Protein AF-A0A1Y1SYH8-F1 (afdb_monomer)

Structure (mmCIF, N/CA/C/O backbone):
data_AF-A0A1Y1SYH8-F1
#
_entry.id   AF-A0A1Y1SYH8-F1
#
loop_
_atom_site.group_PDB
_atom_site.id
_atom_site.type_symbol
_atom_site.label_atom_id
_atom_site.label_alt_id
_atom_site.label_comp_id
_atom_site.label_asym_id
_atom_site.label_entity_id
_atom_site.label_seq_id
_atom_site.pdbx_PDB_ins_code
_atom_site.Cartn_x
_atom_site.Cartn_y
_atom_site.Cartn_z
_atom_site.occupancy
_atom_site.B_iso_or_equiv
_atom_site.auth_seq_id
_atom_site.auth_comp_id
_atom_site.auth_asym_id
_atom_site.auth_atom_id
_atom_site.pdbx_PDB_model_num
ATOM 1 N N . MET A 1 1 ? 45.692 -41.506 -23.619 1.00 53.19 1 MET A N 1
ATOM 2 C CA . MET A 1 1 ? 46.155 -40.325 -22.859 1.00 53.19 1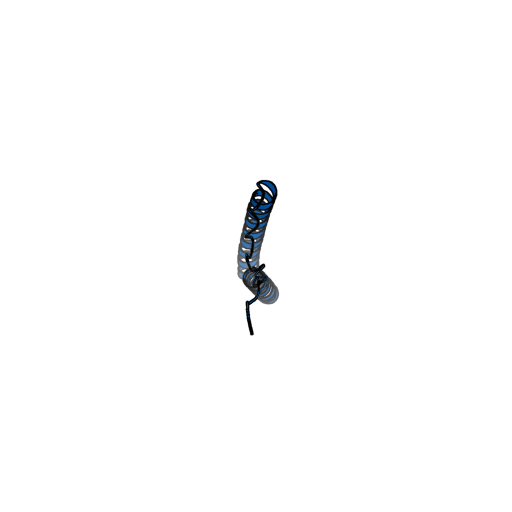 MET A CA 1
ATOM 3 C C . MET A 1 1 ? 46.215 -39.136 -23.811 1.00 53.19 1 MET A C 1
ATOM 5 O O . MET A 1 1 ? 46.910 -39.246 -24.808 1.00 53.19 1 MET A O 1
ATOM 9 N N . GLY A 1 2 ? 45.496 -38.049 -23.494 1.00 51.19 2 GLY A N 1
ATOM 10 C CA . GLY A 1 2 ? 45.645 -36.705 -24.087 1.00 51.19 2 GLY A CA 1
ATOM 11 C C . GLY A 1 2 ? 44.641 -36.319 -25.196 1.00 51.19 2 GLY A C 1
ATOM 12 O O . GLY A 1 2 ? 44.305 -37.187 -25.997 1.00 51.19 2 GLY A O 1
ATOM 13 N N . PRO A 1 3 ? 44.208 -35.041 -25.315 1.00 53.75 3 PRO A N 1
ATOM 14 C CA . PRO A 1 3 ? 44.185 -33.935 -24.350 1.00 53.75 3 PRO A CA 1
ATOM 15 C C . PRO A 1 3 ? 42.746 -33.489 -23.991 1.00 53.75 3 PRO A C 1
ATOM 17 O O . PRO A 1 3 ? 41.754 -33.927 -24.567 1.00 53.75 3 PRO A O 1
ATOM 20 N N . GLY A 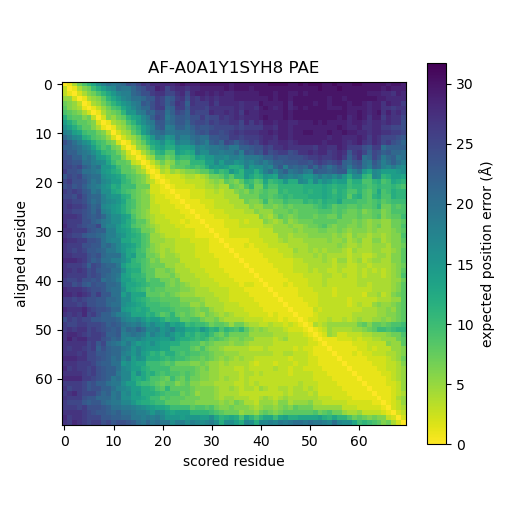1 4 ? 42.640 -32.655 -22.957 1.00 56.56 4 GLY A N 1
ATOM 21 C CA . GLY A 1 4 ? 41.389 -32.287 -22.299 1.00 56.56 4 GLY A CA 1
ATOM 22 C C . GLY A 1 4 ? 40.486 -31.281 -23.030 1.00 56.56 4 GLY A C 1
ATOM 23 O O . GLY A 1 4 ? 40.896 -30.536 -23.911 1.00 56.56 4 GLY A O 1
ATOM 24 N N . LYS A 1 5 ? 39.233 -31.306 -22.562 1.00 64.38 5 LYS A N 1
ATOM 25 C CA . LYS A 1 5 ? 38.047 -30.456 -22.782 1.00 64.38 5 LYS A CA 1
ATOM 26 C C . LYS A 1 5 ? 38.269 -29.035 -23.338 1.00 64.38 5 LYS A C 1
ATOM 28 O O . LYS A 1 5 ? 39.101 -28.306 -22.807 1.00 64.38 5 LYS A O 1
ATOM 33 N N . PRO A 1 6 ? 37.292 -28.506 -24.094 1.00 56.81 6 PRO A N 1
ATOM 34 C CA . PRO A 1 6 ? 36.767 -27.174 -23.845 1.00 56.81 6 PRO A CA 1
ATOM 35 C C . PRO A 1 6 ? 35.672 -27.257 -22.768 1.00 56.81 6 PRO A C 1
ATOM 37 O O . PRO A 1 6 ? 34.593 -27.812 -22.972 1.00 56.81 6 PRO A O 1
ATOM 40 N N . ASN A 1 7 ? 35.973 -26.719 -21.585 1.00 57.47 7 ASN A N 1
ATOM 41 C CA . ASN A 1 7 ? 34.998 -26.423 -20.535 1.00 57.47 7 ASN A CA 1
ATOM 42 C C . ASN A 1 7 ? 33.888 -25.520 -21.102 1.00 57.47 7 ASN A C 1
ATOM 44 O O . ASN A 1 7 ? 34.101 -24.324 -21.293 1.00 57.47 7 ASN A O 1
ATOM 48 N N . HIS A 1 8 ? 32.692 -26.063 -21.318 1.00 53.41 8 HIS A N 1
ATOM 49 C CA . HIS A 1 8 ? 31.503 -25.253 -21.557 1.00 53.41 8 HIS A CA 1
ATOM 50 C C . HIS A 1 8 ? 31.079 -24.618 -20.224 1.00 53.41 8 HIS A C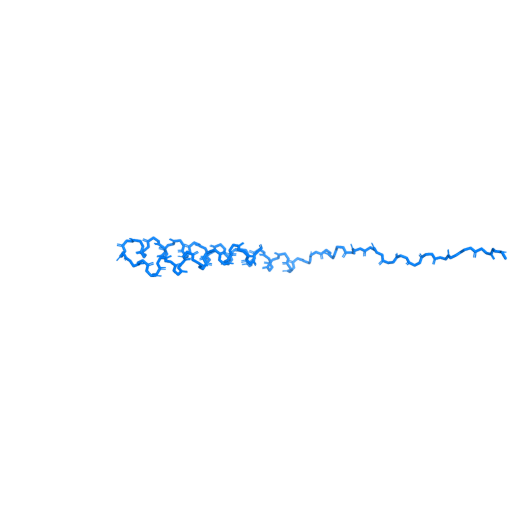 1
ATOM 52 O O . HIS A 1 8 ? 30.423 -25.254 -19.402 1.00 53.41 8 HIS A O 1
ATOM 58 N N . LYS A 1 9 ? 31.501 -23.375 -19.969 1.00 61.72 9 LYS A N 1
ATOM 59 C CA . LYS A 1 9 ? 30.944 -22.541 -18.896 1.00 61.72 9 LYS A CA 1
ATOM 60 C C . LYS A 1 9 ? 30.114 -21.412 -19.510 1.00 61.72 9 LYS A C 1
ATOM 62 O O . LYS A 1 9 ? 30.677 -20.356 -19.788 1.00 61.72 9 LYS A O 1
ATOM 67 N N . PRO A 1 10 ? 28.790 -21.550 -19.661 1.00 62.16 10 PRO A N 1
ATOM 68 C CA . PRO A 1 10 ? 27.920 -20.402 -19.796 1.00 62.16 10 PRO A CA 1
ATOM 69 C C . PRO A 1 10 ? 27.415 -20.062 -18.393 1.00 62.16 10 PRO A C 1
ATOM 71 O O . PRO A 1 10 ? 26.295 -20.383 -18.020 1.00 62.16 10 PRO A O 1
ATOM 74 N N . SER A 1 11 ? 28.262 -19.459 -17.563 1.00 58.19 11 SER A N 1
ATOM 75 C CA . SER A 1 11 ? 27.798 -18.870 -16.300 1.00 58.19 11 SER A CA 1
ATOM 76 C C . SER A 1 11 ? 28.156 -17.392 -16.24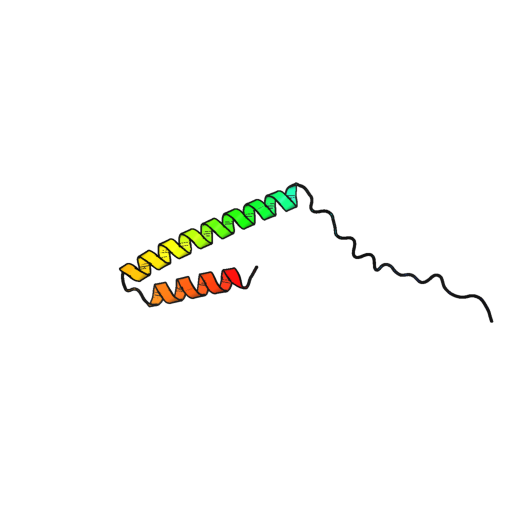0 1.00 58.19 11 SER A C 1
ATOM 78 O O . SER A 1 11 ? 28.589 -16.874 -15.215 1.00 58.19 11 SER A O 1
ATOM 80 N N . GLY A 1 12 ? 27.993 -16.712 -17.373 1.00 51.47 12 GLY A N 1
ATOM 81 C CA . GLY A 1 12 ? 27.758 -15.281 -17.370 1.00 51.47 12 GLY A CA 1
ATOM 82 C C . GLY A 1 12 ? 26.289 -15.079 -17.037 1.00 51.47 12 GLY A C 1
ATOM 83 O O . GLY A 1 12 ? 25.437 -15.229 -17.907 1.00 51.47 12 GLY A O 1
ATOM 84 N N . ILE A 1 13 ? 25.973 -14.769 -15.780 1.00 56.62 13 ILE A N 1
ATOM 85 C CA . ILE A 1 13 ? 24.690 -14.142 -15.458 1.00 56.62 13 ILE A CA 1
ATOM 86 C C . ILE A 1 13 ? 24.751 -12.774 -16.140 1.00 56.62 13 ILE A C 1
ATOM 88 O O . ILE A 1 13 ? 25.276 -11.813 -15.579 1.00 56.62 13 ILE A O 1
ATOM 92 N N . TYR A 1 14 ? 24.313 -12.704 -17.397 1.00 57.44 14 TYR A N 1
ATOM 93 C CA . TYR A 1 14 ? 24.178 -11.445 -18.110 1.00 57.44 14 TYR A CA 1
ATOM 94 C C . TYR A 1 14 ? 23.134 -10.633 -17.347 1.00 57.44 14 TYR A C 1
ATOM 96 O O . TYR A 1 14 ? 21.934 -10.888 -17.447 1.00 57.44 14 TYR A O 1
ATOM 104 N N . LYS A 1 15 ? 23.591 -9.677 -16.529 1.00 60.56 15 LYS A N 1
ATOM 105 C CA . LYS A 1 15 ? 22.722 -8.644 -15.969 1.00 60.56 15 LYS A CA 1
ATOM 106 C C . LYS A 1 15 ? 22.162 -7.875 -17.160 1.00 60.56 15 LYS A C 1
ATOM 108 O O . LYS A 1 15 ? 22.860 -7.055 -17.751 1.00 60.56 15 LYS A O 1
ATOM 113 N N . ARG A 1 16 ? 20.936 -8.213 -17.565 1.00 67.94 16 ARG A N 1
ATOM 114 C CA . ARG A 1 16 ? 20.211 -7.506 -18.620 1.00 67.94 16 ARG A CA 1
ATOM 115 C C . ARG A 1 16 ? 20.171 -6.031 -18.230 1.00 67.94 16 ARG A C 1
ATOM 117 O O . ARG A 1 16 ? 19.735 -5.703 -17.129 1.00 67.94 16 ARG A O 1
ATOM 124 N N . ALA A 1 17 ? 20.671 -5.162 -19.103 1.00 68.12 17 ALA A N 1
ATOM 125 C CA . ALA A 1 17 ? 20.545 -3.729 -18.899 1.00 68.12 17 ALA A CA 1
ATOM 126 C C . ALA A 1 17 ? 19.048 -3.382 -18.906 1.00 68.12 17 ALA A C 1
ATOM 128 O O . ALA A 1 17 ? 18.363 -3.683 -19.887 1.00 68.12 17 ALA A O 1
ATOM 129 N N . GLU A 1 18 ? 18.545 -2.805 -17.809 1.00 67.44 18 GLU A N 1
ATOM 130 C CA . GLU A 1 18 ? 17.176 -2.287 -17.749 1.00 67.44 18 GLU A CA 1
ATOM 131 C C . GLU A 1 18 ? 16.985 -1.287 -18.894 1.00 67.44 18 GLU A C 1
ATOM 133 O O . GLU A 1 18 ? 17.728 -0.313 -19.055 1.00 67.44 18 GLU A O 1
ATOM 138 N N . THR A 1 19 ? 15.976 -1.534 -19.715 1.00 78.69 19 THR A N 1
ATOM 139 C CA . THR A 1 19 ? 15.550 -0.612 -20.758 1.00 78.69 19 THR A CA 1
ATOM 140 C C . THR A 1 19 ? 15.004 0.672 -20.126 1.00 78.69 19 THR A C 1
ATOM 142 O O . THR A 1 19 ? 14.488 0.689 -19.007 1.00 78.69 19 THR A O 1
ATOM 145 N N . ARG A 1 20 ? 15.039 1.786 -20.869 1.00 74.31 20 ARG A N 1
ATOM 146 C CA . ARG A 1 20 ? 14.454 3.067 -20.421 1.00 74.31 20 ARG A CA 1
ATOM 147 C C . ARG A 1 20 ? 12.970 2.937 -20.037 1.00 74.31 20 ARG A C 1
ATOM 149 O O . ARG A 1 20 ? 12.488 3.710 -19.212 1.00 74.31 20 ARG A O 1
ATOM 156 N N . GLN A 1 21 ? 12.252 1.985 -20.637 1.00 76.06 21 GLN A N 1
ATOM 157 C CA . GLN A 1 21 ? 10.862 1.672 -20.304 1.00 76.06 21 GLN A CA 1
ATOM 158 C C . GLN A 1 21 ? 10.736 0.942 -18.961 1.00 76.06 21 GLN A C 1
ATOM 160 O O . GLN A 1 21 ? 9.910 1.350 -18.151 1.00 76.06 21 GLN A O 1
ATOM 165 N N . GLU A 1 22 ? 11.575 -0.062 -18.688 1.00 78.56 22 GLU A N 1
ATOM 166 C CA . GLU A 1 22 ? 11.594 -0.776 -17.400 1.00 78.56 22 GLU A CA 1
ATOM 167 C C . GLU A 1 22 ? 11.927 0.174 -16.243 1.00 78.56 22 GLU A C 1
ATOM 169 O O . GLU A 1 22 ? 11.235 0.170 -15.225 1.00 78.56 22 GLU A O 1
ATOM 174 N N . ARG A 1 23 ? 12.892 1.083 -16.439 1.00 79.31 23 ARG A N 1
ATOM 175 C CA . ARG A 1 23 ? 13.229 2.097 -15.430 1.00 79.31 23 ARG A CA 1
ATOM 176 C C . ARG A 1 23 ? 12.058 3.038 -15.136 1.00 79.31 23 ARG A C 1
ATOM 178 O O . ARG A 1 23 ? 11.724 3.264 -13.978 1.00 79.31 23 ARG A O 1
ATOM 185 N N . ARG A 1 24 ? 11.379 3.537 -16.177 1.00 76.56 24 ARG A N 1
ATOM 186 C CA . ARG A 1 24 ? 10.174 4.376 -16.022 1.00 76.56 24 ARG A CA 1
ATOM 187 C C . ARG A 1 24 ? 9.027 3.626 -15.348 1.00 76.56 24 ARG A C 1
ATOM 189 O O . ARG A 1 24 ? 8.319 4.213 -14.537 1.00 76.56 24 ARG A O 1
ATOM 196 N N . ALA A 1 25 ? 8.835 2.349 -15.673 1.00 81.69 25 ALA A N 1
ATOM 197 C CA . ALA A 1 25 ? 7.815 1.516 -15.044 1.00 81.69 25 ALA A CA 1
ATOM 198 C C . ALA A 1 25 ? 8.107 1.311 -13.552 1.00 81.69 25 ALA A C 1
ATOM 200 O O . ALA A 1 25 ? 7.190 1.384 -12.737 1.00 81.69 25 ALA A O 1
ATOM 201 N N . ARG A 1 26 ? 9.381 1.133 -13.187 1.00 80.75 26 ARG A N 1
ATOM 202 C CA . ARG A 1 26 ? 9.828 1.028 -11.796 1.00 80.75 26 ARG A CA 1
ATOM 203 C C . ARG A 1 26 ? 9.640 2.334 -11.028 1.00 80.75 26 ARG A C 1
ATOM 205 O O . ARG A 1 26 ? 9.028 2.308 -9.968 1.00 80.75 26 ARG A O 1
ATOM 212 N N . GLU A 1 27 ? 10.074 3.462 -11.588 1.00 82.81 27 GLU A N 1
ATOM 213 C CA . GLU A 1 27 ? 9.862 4.799 -11.008 1.00 82.81 27 GLU A CA 1
ATOM 214 C C . GLU A 1 27 ? 8.356 5.084 -10.812 1.00 82.81 27 GLU A C 1
ATOM 216 O O . GLU A 1 27 ? 7.928 5.558 -9.760 1.00 82.81 27 GLU A O 1
ATOM 221 N N . ALA A 1 28 ? 7.517 4.727 -11.792 1.00 82.75 28 ALA A N 1
ATOM 222 C CA . ALA A 1 28 ? 6.064 4.875 -11.695 1.00 82.75 28 ALA A CA 1
ATOM 223 C C . ALA A 1 28 ? 5.436 3.929 -10.657 1.00 82.75 28 ALA A C 1
ATOM 225 O O . ALA A 1 28 ? 4.518 4.324 -9.931 1.00 82.75 28 ALA A O 1
ATOM 226 N N . ALA A 1 29 ? 5.912 2.685 -10.568 1.00 83.88 29 ALA A N 1
ATOM 227 C CA . ALA A 1 29 ? 5.484 1.738 -9.548 1.00 83.88 29 ALA A CA 1
ATOM 228 C C . ALA A 1 29 ? 5.858 2.249 -8.151 1.00 83.88 29 ALA A C 1
ATOM 230 O O . ALA A 1 29 ? 4.996 2.297 -7.277 1.00 83.88 29 ALA A O 1
ATOM 231 N N . GLU A 1 30 ? 7.086 2.722 -7.959 1.00 85.62 30 GLU A N 1
ATOM 232 C CA . GLU A 1 30 ? 7.567 3.280 -6.696 1.00 85.62 30 GLU A CA 1
ATOM 233 C C . GLU A 1 30 ? 6.759 4.514 -6.272 1.00 85.62 30 GLU A C 1
ATOM 235 O O . GLU A 1 30 ? 6.255 4.561 -5.147 1.00 85.62 30 GLU A O 1
ATOM 240 N N . ALA A 1 31 ? 6.500 5.444 -7.196 1.00 86.56 31 ALA A N 1
ATOM 241 C CA . ALA A 1 31 ? 5.645 6.602 -6.942 1.00 86.56 31 ALA A CA 1
ATOM 242 C C . ALA A 1 31 ? 4.207 6.193 -6.561 1.00 86.56 31 ALA A C 1
ATOM 244 O O . ALA A 1 31 ? 3.600 6.760 -5.647 1.00 86.56 31 ALA A O 1
ATOM 245 N N . ASN A 1 32 ? 3.646 5.176 -7.2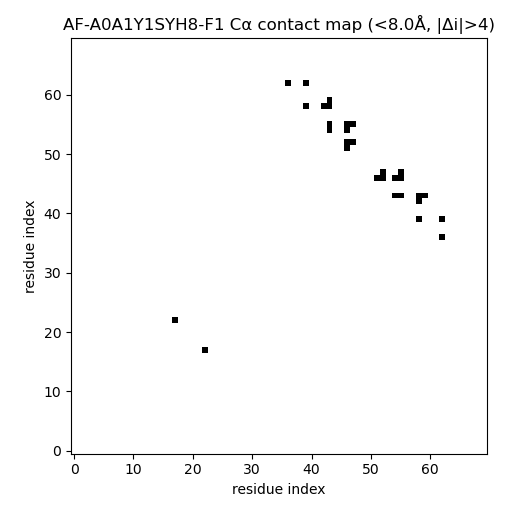21 1.00 87.44 32 ASN A N 1
ATOM 246 C CA . ASN A 1 32 ? 2.330 4.636 -6.872 1.00 87.44 32 ASN A CA 1
ATOM 247 C C . ASN A 1 32 ? 2.330 3.934 -5.506 1.00 87.44 32 ASN A C 1
ATOM 249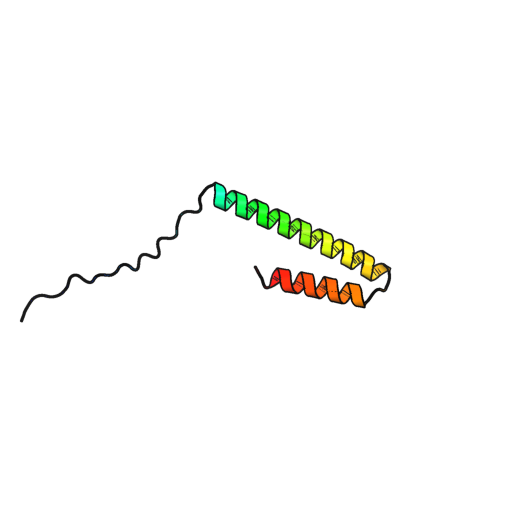 O O . ASN A 1 32 ? 1.351 4.039 -4.759 1.00 87.44 32 ASN A O 1
ATOM 253 N N . HIS A 1 33 ? 3.410 3.235 -5.159 1.00 84.94 33 HIS A N 1
ATOM 254 C CA . HIS A 1 33 ? 3.591 2.611 -3.852 1.00 84.94 33 HIS A CA 1
ATOM 255 C C . HIS A 1 33 ? 3.690 3.662 -2.742 1.00 84.94 33 HIS A C 1
ATOM 257 O O . HIS A 1 33 ? 2.990 3.540 -1.735 1.00 84.94 33 HIS A O 1
ATOM 263 N N . GLN A 1 34 ? 4.458 4.733 -2.948 1.00 85.25 34 GLN A N 1
ATOM 264 C CA . GLN A 1 34 ? 4.545 5.859 -2.015 1.00 85.25 34 GLN A CA 1
ATOM 265 C C . GLN A 1 34 ? 3.185 6.524 -1.798 1.00 85.25 34 GLN A C 1
ATOM 267 O O . GLN A 1 34 ? 2.748 6.637 -0.652 1.00 85.25 34 GLN A O 1
ATOM 272 N N . LYS A 1 35 ? 2.443 6.834 -2.870 1.00 89.25 35 LYS A N 1
ATOM 273 C CA . LYS A 1 35 ? 1.079 7.388 -2.759 1.00 89.25 35 LYS A CA 1
ATOM 274 C C . LYS A 1 35 ? 0.139 6.482 -1.962 1.00 89.25 35 LYS A C 1
ATOM 276 O O . LYS A 1 35 ? -0.669 6.963 -1.168 1.00 89.25 35 LYS A O 1
ATOM 281 N N . LYS A 1 36 ? 0.221 5.160 -2.155 1.00 89.00 36 LYS A N 1
ATOM 282 C CA . LYS A 1 36 ? -0.575 4.195 -1.376 1.00 89.00 36 LYS A CA 1
ATOM 283 C C . LYS A 1 36 ? -0.192 4.212 0.105 1.00 89.00 36 LYS A C 1
ATOM 285 O O . LYS A 1 36 ? -1.086 4.178 0.946 1.00 89.00 36 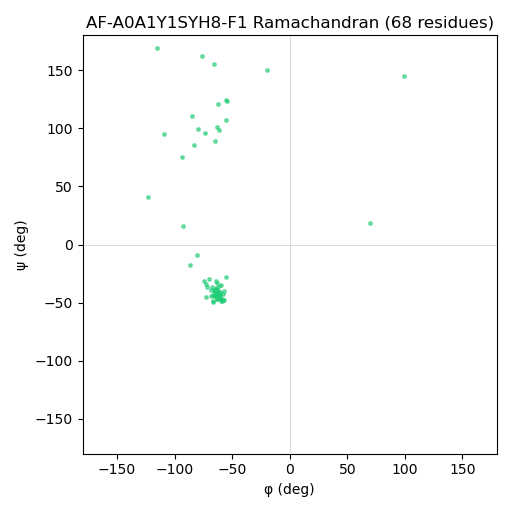LYS A O 1
ATOM 290 N N . ILE A 1 37 ? 1.098 4.294 0.431 1.00 85.75 37 ILE A N 1
ATOM 291 C CA . ILE A 1 37 ? 1.574 4.380 1.821 1.00 85.75 37 ILE A CA 1
ATOM 292 C C . ILE A 1 37 ? 1.089 5.672 2.486 1.00 85.75 37 ILE A C 1
ATOM 294 O O . ILE A 1 37 ? 0.613 5.625 3.617 1.00 85.75 37 ILE A O 1
ATOM 298 N N . GLU A 1 38 ? 1.169 6.813 1.802 1.00 89.31 38 GLU A N 1
ATOM 299 C CA . GLU A 1 38 ? 0.685 8.092 2.336 1.00 89.31 38 GLU A CA 1
ATOM 300 C C . GLU A 1 38 ? -0.817 8.073 2.617 1.00 89.31 38 GLU A C 1
ATOM 302 O O . GLU A 1 38 ? -1.246 8.491 3.694 1.00 89.31 38 GLU A O 1
ATOM 307 N N . ARG A 1 39 ? -1.616 7.511 1.699 1.00 90.62 39 ARG A N 1
ATOM 308 C CA . ARG A 1 39 ? -3.054 7.309 1.930 1.00 90.62 39 ARG A CA 1
ATOM 309 C C . ARG A 1 39 ? -3.307 6.444 3.159 1.00 90.62 39 ARG A C 1
ATOM 311 O O . ARG A 1 39 ? -4.045 6.862 4.041 1.00 90.62 39 ARG A O 1
ATOM 318 N N . LEU A 1 40 ? -2.620 5.306 3.276 1.00 89.19 40 LEU A N 1
ATOM 319 C CA . LEU A 1 40 ? -2.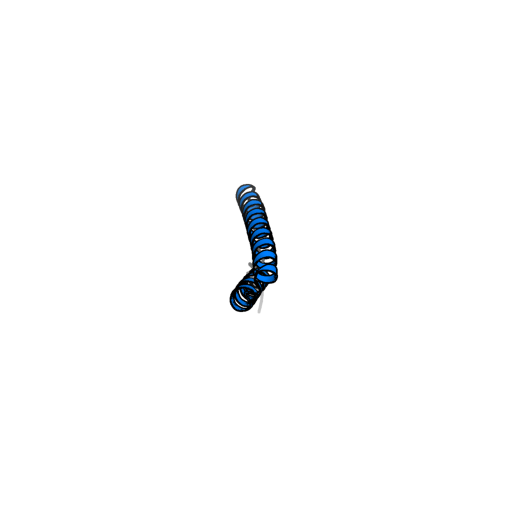760 4.424 4.437 1.00 89.19 40 LEU A CA 1
ATOM 320 C C . LEU A 1 40 ? -2.351 5.110 5.749 1.00 89.19 40 LEU A C 1
ATOM 322 O O . LEU A 1 40 ? -2.995 4.889 6.767 1.00 89.19 40 LEU A O 1
ATOM 326 N N . LYS A 1 41 ? -1.329 5.975 5.750 1.00 88.94 41 LYS A N 1
ATOM 327 C CA . LYS A 1 41 ? -0.976 6.786 6.929 1.00 88.94 41 LYS A CA 1
ATOM 328 C C . LYS A 1 41 ? -2.080 7.784 7.291 1.00 88.94 41 LYS A C 1
ATOM 330 O O . LYS A 1 41 ? -2.374 7.956 8.472 1.00 88.94 41 LYS A O 1
ATOM 335 N N . SER A 1 42 ? -2.693 8.429 6.295 1.00 91.44 42 SER A N 1
ATOM 336 C CA . SER A 1 42 ? -3.825 9.340 6.509 1.00 91.44 42 SER A CA 1
ATOM 337 C C . SER A 1 42 ? -5.033 8.601 7.084 1.00 91.44 42 SER A C 1
ATOM 339 O O . SER A 1 42 ? -5.600 9.030 8.088 1.00 91.44 42 SER A O 1
ATOM 341 N N . ASP A 1 43 ? -5.374 7.451 6.505 1.00 89.19 43 ASP A N 1
ATOM 342 C CA . ASP A 1 43 ? -6.481 6.613 6.964 1.00 89.19 43 ASP A CA 1
ATOM 343 C C . ASP A 1 43 ? -6.214 6.080 8.377 1.00 89.19 43 ASP A C 1
ATOM 345 O O . ASP A 1 43 ? -7.108 6.101 9.218 1.00 89.19 43 ASP A O 1
ATOM 349 N N . PHE A 1 44 ? -4.965 5.716 8.694 1.00 89.12 44 PHE A N 1
ATOM 350 C CA . PHE A 1 44 ? -4.566 5.336 10.050 1.00 89.12 44 PHE A CA 1
ATOM 351 C C . PHE A 1 44 ? -4.784 6.483 11.043 1.00 89.12 44 PHE A C 1
ATOM 353 O O . PHE A 1 44 ? -5.312 6.273 12.131 1.00 89.12 44 PHE A O 1
ATOM 360 N N . ALA A 1 45 ? -4.417 7.715 10.679 1.00 89.25 45 ALA A N 1
ATOM 361 C CA . ALA A 1 45 ? -4.644 8.879 11.533 1.00 89.25 45 ALA A CA 1
ATOM 362 C C . ALA A 1 45 ? -6.142 9.160 11.745 1.00 89.25 45 ALA A C 1
ATOM 364 O O . ALA A 1 45 ? -6.538 9.528 12.851 1.00 89.25 45 ALA A O 1
ATOM 365 N N . LYS A 1 46 ? -6.979 8.961 10.718 1.00 91.06 46 LYS A N 1
ATOM 366 C CA . LYS A 1 46 ? -8.441 9.088 10.828 1.00 91.06 46 LYS A CA 1
ATOM 367 C C . LYS A 1 46 ? -9.032 8.009 11.732 1.00 91.06 46 LYS A C 1
ATOM 369 O O . LYS A 1 46 ? -9.736 8.359 12.672 1.00 91.06 46 LYS A O 1
ATOM 374 N N . ALA A 1 47 ? -8.671 6.745 11.513 1.00 89.81 47 ALA A N 1
ATOM 375 C CA . ALA A 1 47 ? -9.105 5.621 12.343 1.00 89.81 47 ALA A CA 1
ATOM 376 C C . ALA A 1 47 ? -8.662 5.788 13.810 1.00 89.81 47 ALA A C 1
ATOM 378 O O . ALA A 1 47 ? -9.403 5.473 14.737 1.00 89.81 47 ALA A O 1
ATOM 379 N N . LYS A 1 48 ? -7.480 6.384 14.036 1.00 89.81 48 LYS A N 1
ATOM 380 C CA . LYS A 1 48 ? -6.986 6.717 15.380 1.00 89.81 48 LYS A CA 1
ATOM 381 C C . LYS A 1 48 ? -7.847 7.772 16.064 1.00 89.81 48 LYS A C 1
ATOM 383 O O . LYS A 1 48 ? -8.082 7.673 17.261 1.00 89.81 48 LYS A O 1
ATOM 388 N N . ARG A 1 49 ? -8.306 8.778 15.316 1.00 90.44 49 ARG A N 1
ATOM 389 C CA . ARG A 1 49 ? -9.185 9.836 15.837 1.00 90.44 49 ARG A CA 1
ATOM 390 C C . ARG A 1 49 ? -10.604 9.338 16.095 1.00 90.44 49 ARG A C 1
ATOM 392 O O . ARG A 1 49 ? -11.225 9.810 17.036 1.00 90.44 49 ARG A O 1
ATOM 399 N N . SER A 1 50 ? -11.104 8.408 15.283 1.00 90.19 50 SER A N 1
ATOM 400 C CA . SER A 1 50 ? -12.443 7.834 15.454 1.00 90.19 50 SER A CA 1
ATOM 401 C C . SER A 1 50 ? -12.512 6.737 16.519 1.00 90.19 50 SER A C 1
ATOM 403 O O . SER A 1 50 ? -13.608 6.296 16.841 1.00 90.19 50 SER A O 1
ATOM 405 N N . GLY A 1 51 ? -11.371 6.277 17.048 1.00 89.56 51 GLY A N 1
ATOM 406 C CA . GLY A 1 51 ? -11.326 5.154 17.990 1.00 89.56 51 GLY A CA 1
ATOM 407 C C . GLY A 1 51 ? -11.666 3.803 17.350 1.00 89.56 51 GLY A C 1
ATOM 408 O O . GLY A 1 51 ? -11.998 2.860 18.062 1.00 89.56 51 GLY A O 1
ATOM 409 N N . ASP A 1 52 ? -11.587 3.690 16.019 1.00 90.81 52 ASP A N 1
ATOM 410 C CA . ASP A 1 52 ? -11.869 2.440 15.307 1.00 90.81 52 ASP A CA 1
ATOM 411 C C . ASP A 1 52 ? -10.627 1.538 15.305 1.00 90.81 52 ASP A C 1
ATOM 413 O O . ASP A 1 52 ? -9.797 1.541 14.389 1.00 90.81 52 ASP A O 1
ATOM 417 N N . GLU A 1 53 ? -10.484 0.767 16.381 1.00 89.50 53 GLU A N 1
ATOM 418 C CA . GLU A 1 53 ? -9.357 -0.141 16.591 1.00 89.50 53 GLU A CA 1
ATOM 419 C C . GLU A 1 53 ? -9.280 -1.253 15.533 1.00 89.50 53 GLU A C 1
ATOM 421 O O . GLU A 1 53 ? -8.189 -1.654 15.112 1.00 89.50 53 GLU A O 1
ATOM 426 N N . LYS A 1 54 ? -10.432 -1.709 15.029 1.00 90.31 54 LYS A N 1
ATOM 427 C CA . LYS A 1 54 ? -10.496 -2.735 13.984 1.00 90.31 54 LYS A CA 1
ATOM 428 C C . LYS A 1 54 ? -9.917 -2.210 12.675 1.00 90.31 54 LYS A C 1
ATOM 430 O O . LYS A 1 54 ? -9.148 -2.915 12.014 1.00 90.31 54 LYS A O 1
ATOM 435 N N . GLU A 1 55 ? -10.253 -0.978 12.310 1.00 87.62 55 GLU A N 1
ATOM 436 C CA . GLU A 1 55 ? -9.731 -0.344 11.104 1.00 87.62 55 GLU A CA 1
ATOM 437 C C . GLU A 1 55 ? -8.247 0.032 11.253 1.00 87.62 55 GLU A C 1
ATOM 439 O O . GLU A 1 55 ? -7.456 -0.194 10.333 1.00 87.62 55 GLU A O 1
ATOM 444 N N . LEU A 1 56 ? -7.810 0.461 12.443 1.00 90.25 56 LEU A N 1
ATOM 445 C CA . LEU A 1 56 ? -6.388 0.664 12.752 1.00 90.25 56 LEU A CA 1
ATOM 446 C C . LEU A 1 56 ? -5.548 -0.601 12.539 1.00 90.25 56 LEU A C 1
ATOM 448 O O . LEU A 1 56 ? -4.491 -0.542 11.902 1.00 90.25 56 LEU A O 1
ATOM 452 N N . LEU A 1 57 ? -6.007 -1.746 13.055 1.00 90.94 57 LEU A N 1
ATOM 453 C CA . LEU A 1 57 ? -5.314 -3.028 12.908 1.00 90.94 57 LEU A CA 1
ATOM 454 C C . LEU A 1 57 ? -5.245 -3.460 11.438 1.00 90.94 57 LEU A C 1
ATOM 456 O O . LEU A 1 57 ? -4.176 -3.845 10.959 1.00 90.94 57 LEU A O 1
ATOM 460 N N . ARG A 1 58 ? -6.344 -3.310 10.689 1.00 92.38 58 ARG A N 1
ATOM 461 C CA . ARG A 1 58 ? -6.385 -3.604 9.247 1.00 92.38 58 ARG A CA 1
ATOM 462 C C . ARG A 1 58 ? -5.397 -2.756 8.455 1.00 92.38 58 ARG A C 1
ATOM 464 O O . ARG A 1 58 ? -4.656 -3.296 7.628 1.00 92.38 58 ARG A O 1
ATOM 471 N N . ILE A 1 59 ? -5.362 -1.448 8.707 1.00 89.69 59 ILE A N 1
ATOM 472 C CA . ILE A 1 59 ? -4.452 -0.523 8.026 1.00 89.69 59 ILE A CA 1
ATOM 473 C C . ILE A 1 59 ? -2.997 -0.847 8.384 1.00 89.69 59 ILE A C 1
ATOM 475 O O . ILE A 1 59 ? -2.148 -0.929 7.491 1.00 89.69 59 ILE A O 1
ATOM 479 N N . ARG A 1 60 ? -2.708 -1.125 9.661 1.00 88.25 60 ARG A N 1
ATOM 480 C CA . ARG A 1 60 ? -1.376 -1.539 10.125 1.00 88.25 60 ARG A CA 1
ATOM 481 C C . ARG A 1 60 ? -0.893 -2.802 9.411 1.00 88.25 60 ARG A C 1
ATOM 483 O O . ARG A 1 60 ? 0.233 -2.837 8.911 1.00 88.25 60 ARG A O 1
ATOM 490 N N . ASP A 1 61 ? -1.740 -3.822 9.319 1.00 90.25 61 ASP A N 1
ATOM 491 C CA . ASP A 1 61 ? -1.387 -5.094 8.684 1.00 90.25 61 ASP A CA 1
ATOM 492 C C . ASP A 1 61 ? -1.242 -4.960 7.163 1.00 90.25 61 ASP A C 1
ATOM 494 O O . ASP A 1 61 ? -0.444 -5.666 6.539 1.00 90.25 61 ASP A O 1
ATOM 498 N N . LYS A 1 62 ? -1.974 -4.027 6.545 1.00 88.25 62 LYS A N 1
ATOM 499 C CA . LYS A 1 62 ? -1.822 -3.686 5.126 1.00 88.25 62 LYS A CA 1
ATOM 500 C C . LYS A 1 62 ? -0.481 -3.000 4.854 1.00 88.25 62 LYS A C 1
ATOM 502 O O . LYS A 1 62 ? 0.216 -3.405 3.926 1.00 88.25 62 LYS A O 1
ATOM 507 N N . ILE A 1 63 ? -0.073 -2.047 5.697 1.00 85.31 63 ILE A N 1
ATOM 508 C CA . ILE A 1 63 ? 1.254 -1.409 5.618 1.00 85.31 63 ILE A CA 1
ATOM 509 C C . ILE A 1 63 ? 2.366 -2.452 5.810 1.00 85.31 63 ILE A C 1
ATOM 511 O O . ILE A 1 63 ? 3.322 -2.480 5.036 1.00 85.31 63 ILE A O 1
ATOM 515 N N . ARG A 1 64 ? 2.227 -3.351 6.796 1.00 87.25 64 ARG A N 1
ATOM 516 C CA . ARG A 1 64 ? 3.200 -4.428 7.048 1.00 87.25 64 ARG A CA 1
ATOM 517 C C . ARG A 1 64 ? 3.368 -5.343 5.831 1.00 87.25 64 ARG A C 1
ATOM 519 O O . ARG A 1 64 ? 4.495 -5.610 5.430 1.00 87.25 64 ARG A O 1
ATOM 526 N N . ARG A 1 65 ? 2.266 -5.778 5.209 1.00 86.50 65 ARG A N 1
ATOM 527 C CA . ARG A 1 65 ? 2.306 -6.606 3.990 1.00 86.50 65 ARG A CA 1
ATOM 528 C C . ARG A 1 65 ? 2.957 -5.886 2.812 1.00 86.50 65 ARG A C 1
ATOM 530 O O . ARG A 1 65 ? 3.749 -6.489 2.101 1.00 86.50 65 ARG A O 1
ATOM 537 N N . MET A 1 66 ? 2.680 -4.595 2.638 1.00 81.94 66 MET A N 1
ATOM 538 C CA . MET A 1 66 ? 3.319 -3.801 1.584 1.00 81.94 66 MET A CA 1
ATOM 539 C C . MET A 1 66 ? 4.834 -3.661 1.773 1.00 81.94 66 MET A C 1
ATOM 541 O O . MET A 1 66 ? 5.544 -3.584 0.779 1.00 81.94 66 MET A O 1
ATOM 545 N N . LYS A 1 67 ? 5.329 -3.644 3.018 1.00 78.44 67 LYS A N 1
ATOM 546 C CA . LYS A 1 67 ? 6.769 -3.590 3.312 1.00 78.44 67 LYS A CA 1
ATOM 547 C C . LYS A 1 67 ? 7.479 -4.929 3.066 1.00 78.44 67 LYS A C 1
ATOM 549 O O . LYS A 1 67 ? 8.647 -4.915 2.711 1.00 78.44 67 LYS A O 1
ATOM 554 N N . ASN A 1 68 ? 6.788 -6.054 3.260 1.00 77.62 68 ASN A N 1
ATOM 555 C CA . ASN A 1 68 ? 7.368 -7.397 3.112 1.00 77.62 68 ASN A CA 1
ATOM 556 C C . ASN A 1 68 ? 7.312 -7.945 1.674 1.00 77.62 68 ASN A C 1
ATOM 558 O O . ASN A 1 68 ? 8.019 -8.896 1.369 1.00 77.62 68 ASN A O 1
ATOM 562 N N . ASN A 1 69 ? 6.464 -7.377 0.812 1.00 62.84 69 ASN A N 1
ATOM 563 C CA . ASN A 1 69 ? 6.314 -7.787 -0.590 1.00 62.84 69 ASN A CA 1
ATOM 564 C C . ASN A 1 69 ? 7.214 -6.989 -1.557 1.00 62.84 69 ASN A C 1
ATOM 566 O O . ASN A 1 69 ? 6.929 -6.973 -2.754 1.00 62.84 69 ASN A O 1
ATOM 570 N N . ASN A 1 70 ? 8.231 -6.287 -1.050 1.00 51.00 70 ASN A N 1
ATOM 571 C CA . ASN A 1 70 ? 9.105 -5.405 -1.825 1.00 51.00 70 ASN A CA 1
ATOM 572 C C . ASN A 1 70 ? 10.576 -5.755 -1.608 1.00 51.00 70 ASN A C 1
ATOM 574 O O . ASN A 1 70 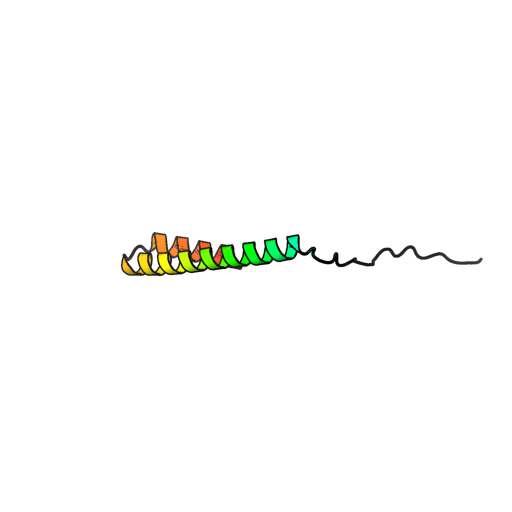? 10.932 -6.013 -0.436 1.00 51.00 70 ASN A O 1
#

pLDDT: mean 78.35, std 13.42, range [51.0, 92.38]

Secondary structure (DSSP, 8-state):
---------------PPPPHHHHHHHHHHHHHHHHHHHHHHHHHHHHHHHT-HHHHHHHHHHHHHHHHT-

Sequence (70 aa):
MGPGKPNHKPSGIYKRAETRQERRAREAAEANHQKKIERLKSDFAKAKRSGDEKELLRIRDKIRRMKNNN

Solvent-accessible surface area (backbone atoms only — not comparable to full-atom values): 4333 Å² total; per-residue (Å²): 137,88,84,82,79,84,82,86,75,89,75,72,82,74,78,74,76,77,47,76,64,56,51,51,51,48,54,51,50,51,54,53,50,50,54,51,51,54,50,47,52,50,51,36,54,49,25,60,73,71,66,37,61,70,57,34,52,52,46,51,54,51,53,52,49,60,62,71,76,105

Mean predicted aligned error: 12.29 Å

Foldseek 3Di:
DDDDDDPPDPPPPPPPDQDPVNVVVVVVVVVVLVVVLVVLVVQLVVCVVVVVVVSNVVSVVVNVVSVVVD

Radius of gyration: 23.91 Å; Cα contacts (8 Å, |Δi|>4): 15; chains: 1; bounding box: 59×50×42 Å

Nearest PDB structures (foldseek):
  4b6x-assembly2_B  TM=8.837E-01  e=3.001E+00  Pseudomonas syringae pv. pisi
  6zvr-assembly1_C  TM=9.375E-01  e=8.882E+00  Nostoc punctiforme
  6cnn-assembly1_A  TM=6.118E-01  e=5.913E+00  Homo sapiens

Organism: NCBI:txid1185767